Protein AF-A0A068N6S7-F1 (afdb_monomer_lite)

Radius of gyration: 17.34 Å; chains: 1; bounding box: 38×22×46 Å

Foldseek 3Di:
DDPVVCCVPPVPVVVVQQVVCVVVVPVVSHPVVVVVVVVVVVVVVVVVVVVVVVVVVVVVVVD

pLDDT: mean 73.39, std 9.76, range [44.78, 86.0]

Sequence (63 aa):
MEHSGLYEQDFYAWTQSQAKALNNQQPSLLDWQHLKEEIEALGRQQYRELVSRLAVLLGHLLK

Structure (mmCIF, N/CA/C/O backbone):
data_AF-A0A068N6S7-F1
#
_entry.id   AF-A0A068N6S7-F1
#
loop_
_atom_site.group_PDB
_atom_site.id
_atom_site.type_symbol
_atom_site.label_atom_id
_atom_site.label_alt_id
_atom_site.label_comp_id
_atom_site.label_asym_id
_atom_site.label_entity_id
_atom_site.label_seq_id
_atom_site.pdbx_PDB_ins_code
_atom_site.Cartn_x
_atom_site.Cartn_y
_atom_site.Cartn_z
_atom_site.occupancy
_atom_site.B_iso_or_equiv
_atom_site.auth_seq_id
_atom_site.auth_comp_id
_atom_site.auth_asym_id
_atom_site.auth_atom_id
_atom_site.pdbx_PDB_model_num
ATOM 1 N N . MET A 1 1 ? -14.263 -14.675 10.530 1.00 44.78 1 MET A N 1
ATOM 2 C CA . MET A 1 1 ? -14.615 -15.167 9.185 1.00 44.78 1 MET A CA 1
ATOM 3 C C . MET A 1 1 ? -15.298 -14.018 8.465 1.00 44.78 1 MET A C 1
ATOM 5 O O . MET A 1 1 ? -16.119 -13.368 9.096 1.00 44.78 1 MET A O 1
ATOM 9 N N . GLU A 1 2 ? -14.893 -13.778 7.215 1.00 46.69 2 GLU A N 1
ATOM 10 C CA . GLU A 1 2 ? -15.514 -12.887 6.214 1.00 46.69 2 GLU A CA 1
ATOM 11 C C . GLU A 1 2 ? -15.309 -11.362 6.347 1.00 46.69 2 GLU A C 1
ATOM 13 O O . GLU A 1 2 ? -16.249 -10.608 6.566 1.00 46.69 2 GLU A O 1
ATOM 18 N N . HIS A 1 3 ? -14.085 -10.881 6.093 1.00 49.88 3 HIS A N 1
ATOM 19 C CA . HIS A 1 3 ? -13.878 -9.526 5.536 1.00 49.88 3 HIS A CA 1
ATOM 20 C C . HIS A 1 3 ? -13.454 -9.537 4.052 1.00 49.88 3 HIS A C 1
ATOM 22 O O . HIS A 1 3 ? -13.365 -8.478 3.432 1.00 49.88 3 HIS A O 1
ATOM 28 N N . SER A 1 4 ? -13.292 -10.723 3.450 1.00 55.69 4 SER A N 1
ATOM 29 C CA . SER A 1 4 ? -12.852 -10.909 2.058 1.00 55.69 4 SER A CA 1
ATOM 30 C C . SER A 1 4 ? -13.794 -10.282 1.020 1.00 55.69 4 SER A C 1
ATOM 32 O O . SER A 1 4 ? -13.335 -9.808 -0.012 1.00 55.69 4 SER A O 1
ATOM 34 N N . GLY A 1 5 ? -15.099 -10.191 1.307 1.00 59.41 5 GLY A N 1
ATOM 35 C CA . GLY A 1 5 ? -16.079 -9.664 0.350 1.00 59.41 5 GLY A CA 1
ATOM 36 C C . GLY A 1 5 ? -15.907 -8.176 0.019 1.00 59.41 5 GLY A C 1
ATOM 37 O O . GLY A 1 5 ? -16.134 -7.782 -1.120 1.00 59.41 5 GLY A O 1
ATOM 38 N N . LEU A 1 6 ? -15.465 -7.348 0.976 1.00 60.09 6 LEU A N 1
ATOM 39 C CA . LEU A 1 6 ? -15.223 -5.916 0.736 1.00 60.09 6 LEU A CA 1
ATOM 40 C C . LEU A 1 6 ? -13.928 -5.672 -0.045 1.00 60.09 6 LEU A C 1
ATOM 42 O O . LEU A 1 6 ? -13.894 -4.760 -0.860 1.00 60.09 6 LEU A O 1
ATOM 46 N N . TYR A 1 7 ? -12.890 -6.485 0.169 1.00 57.84 7 TYR A N 1
ATOM 47 C CA . TYR A 1 7 ? -11.650 -6.407 -0.611 1.00 57.84 7 TYR A CA 1
ATOM 48 C C . TYR A 1 7 ? -11.901 -6.753 -2.088 1.00 57.84 7 TYR A C 1
ATOM 50 O O . TYR A 1 7 ? -11.445 -6.035 -2.976 1.00 57.84 7 TYR A O 1
ATOM 58 N N . GLU A 1 8 ? -12.687 -7.802 -2.350 1.00 60.19 8 GLU A N 1
ATOM 59 C CA . GLU A 1 8 ? -12.994 -8.259 -3.712 1.00 60.19 8 GLU A CA 1
ATOM 60 C C . GLU A 1 8 ? -14.031 -7.386 -4.444 1.00 60.19 8 GLU A C 1
ATOM 62 O O . GLU A 1 8 ? -13.965 -7.271 -5.667 1.00 60.19 8 GLU A O 1
ATOM 67 N N . GLN A 1 9 ? -14.981 -6.762 -3.731 1.00 67.75 9 GLN A N 1
ATOM 68 C CA . GLN A 1 9 ? -16.026 -5.923 -4.346 1.00 67.75 9 GLN A CA 1
ATOM 69 C C . GLN A 1 9 ? -15.687 -4.432 -4.394 1.00 67.75 9 GLN A C 1
ATOM 71 O O . GLN A 1 9 ? -16.082 -3.758 -5.344 1.00 67.75 9 GLN A O 1
ATOM 76 N N . ASP A 1 10 ? -14.991 -3.901 -3.386 1.00 77.50 10 ASP A N 1
ATOM 77 C CA . ASP A 1 10 ? -14.665 -2.477 -3.299 1.00 77.50 10 ASP A CA 1
ATOM 78 C C . ASP A 1 10 ? -13.354 -2.246 -2.532 1.00 77.50 10 ASP A C 1
ATOM 80 O O . ASP A 1 10 ? -13.312 -1.844 -1.362 1.00 77.50 10 ASP A O 1
ATOM 84 N N . PHE A 1 11 ? -12.250 -2.472 -3.243 1.00 73.50 11 PHE A N 1
ATOM 85 C CA . PHE A 1 11 ? -10.893 -2.237 -2.756 1.00 73.50 11 PHE A CA 1
ATOM 86 C C . PHE A 1 11 ? -10.687 -0.809 -2.213 1.00 73.50 11 PHE A C 1
ATOM 88 O O . PHE A 1 11 ? -9.969 -0.602 -1.230 1.00 73.50 11 PHE A O 1
ATOM 95 N N . TYR A 1 12 ? -11.338 0.199 -2.808 1.00 73.50 12 TYR A N 1
ATOM 96 C CA . TYR A 1 12 ? -11.218 1.582 -2.347 1.00 73.50 12 TYR A CA 1
ATOM 97 C C . TYR A 1 12 ? -11.907 1.785 -0.991 1.00 73.50 12 TYR A C 1
ATOM 99 O O . TYR A 1 12 ? -11.318 2.355 -0.071 1.00 73.50 12 TYR A O 1
ATOM 107 N N . ALA A 1 13 ? -13.123 1.269 -0.812 1.00 80.69 13 ALA A N 1
ATOM 108 C CA . ALA A 1 13 ? -13.788 1.306 0.488 1.00 80.69 13 ALA A CA 1
ATOM 109 C C . ALA A 1 13 ? -13.013 0.505 1.550 1.00 80.69 13 ALA A C 1
ATOM 111 O O . ALA A 1 13 ? -12.874 0.962 2.692 1.00 80.69 13 ALA A O 1
ATOM 112 N N . TRP A 1 14 ? -12.454 -0.650 1.170 1.00 86.00 14 TRP A N 1
ATOM 113 C CA . TRP A 1 14 ? -11.615 -1.462 2.050 1.00 86.00 14 TRP A CA 1
ATOM 114 C C . TRP A 1 14 ? -10.374 -0.685 2.514 1.00 86.00 14 TRP A C 1
ATOM 116 O O . TRP A 1 14 ? -10.197 -0.512 3.722 1.00 86.00 14 TRP A O 1
ATOM 126 N N . THR A 1 15 ? -9.575 -0.114 1.606 1.00 80.25 15 THR A N 1
ATOM 127 C CA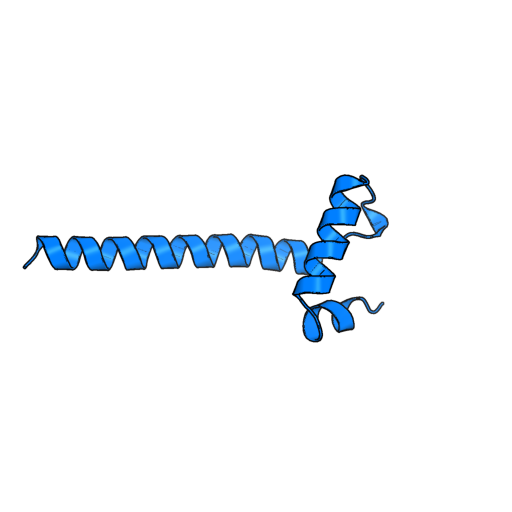 . THR A 1 15 ? -8.374 0.671 1.970 1.00 80.25 15 THR A CA 1
ATOM 128 C C . THR A 1 15 ? -8.702 1.846 2.895 1.00 80.25 15 THR A C 1
ATOM 130 O O . THR A 1 15 ? -8.016 2.056 3.898 1.00 80.25 15 THR A O 1
ATOM 133 N N . GLN A 1 16 ? -9.802 2.560 2.641 1.00 83.69 16 GLN A N 1
ATOM 134 C CA . GLN A 1 16 ? -10.259 3.658 3.498 1.00 83.69 16 GLN A CA 1
ATOM 135 C C . GLN A 1 16 ? -10.676 3.181 4.899 1.00 83.69 16 GLN A C 1
ATOM 137 O O . GLN A 1 16 ? -10.429 3.874 5.892 1.00 83.69 16 GLN A O 1
ATOM 142 N N . SER A 1 17 ? -11.290 1.999 5.010 1.00 85.00 17 SER A N 1
ATOM 143 C CA . SER A 1 17 ? -11.644 1.399 6.304 1.00 85.00 17 SER A CA 1
ATOM 144 C C . SER A 1 17 ? -10.403 1.002 7.112 1.00 85.00 17 SER A C 1
ATOM 146 O O . SER A 1 17 ? -10.319 1.319 8.301 1.00 85.00 17 SER A O 1
ATOM 148 N N . GLN A 1 18 ? -9.400 0.413 6.453 1.00 81.69 18 GLN A N 1
ATOM 149 C CA . GLN A 1 18 ? -8.139 0.014 7.078 1.00 81.69 18 GLN A CA 1
ATOM 150 C C . GLN A 1 18 ? -7.319 1.238 7.510 1.00 81.69 18 GLN A C 1
ATOM 152 O O . GLN A 1 18 ? -6.782 1.268 8.616 1.00 81.69 18 GLN A O 1
ATOM 157 N N . ALA A 1 19 ? -7.304 2.304 6.703 1.00 81.19 19 ALA A N 1
ATOM 158 C CA . ALA A 1 19 ? -6.666 3.571 7.062 1.00 81.19 19 ALA A CA 1
ATOM 159 C C . ALA A 1 19 ? -7.309 4.216 8.304 1.00 81.19 19 ALA A C 1
ATOM 161 O O . ALA A 1 19 ? -6.606 4.715 9.186 1.00 81.19 19 ALA A O 1
ATOM 162 N N . LYS A 1 20 ? -8.644 4.164 8.423 1.00 83.06 20 LYS A N 1
ATOM 163 C CA . LYS A 1 20 ? -9.352 4.627 9.628 1.00 83.06 20 LYS A CA 1
ATOM 164 C C . LYS A 1 20 ? -9.020 3.775 10.854 1.00 83.06 20 LYS A C 1
ATOM 166 O O . LYS A 1 20 ? -8.809 4.335 11.927 1.00 83.06 20 LYS A O 1
ATOM 171 N N . ALA A 1 21 ? -8.948 2.452 10.707 1.00 81.81 21 ALA A N 1
ATOM 172 C CA . ALA A 1 21 ? -8.571 1.551 11.795 1.00 81.81 21 ALA A CA 1
ATOM 173 C C . ALA A 1 21 ? -7.131 1.801 12.285 1.00 81.81 21 ALA A C 1
ATOM 175 O O . ALA A 1 21 ? -6.900 1.833 13.495 1.00 81.81 21 ALA A O 1
ATOM 176 N N . LEU A 1 22 ? -6.190 2.071 11.369 1.00 7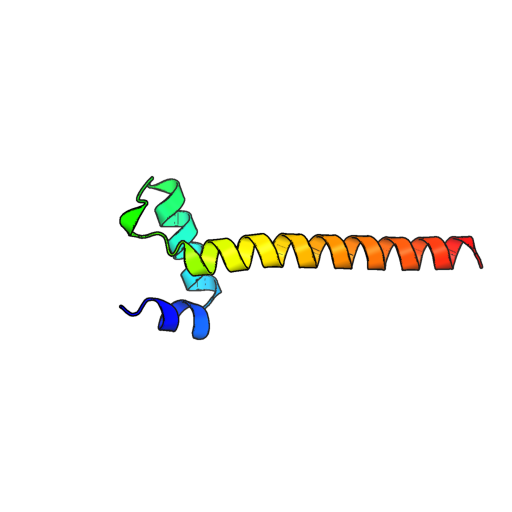7.12 22 LEU A N 1
ATOM 177 C CA . LEU A 1 22 ? -4.819 2.479 11.699 1.00 77.12 22 LEU A CA 1
ATOM 178 C C . LEU A 1 22 ? -4.785 3.807 12.465 1.00 77.12 22 LEU A C 1
ATOM 180 O O . LEU A 1 22 ? -4.153 3.890 13.516 1.00 77.12 22 LEU A O 1
ATOM 184 N N . ASN A 1 23 ? -5.495 4.828 11.975 1.00 77.00 23 ASN A N 1
ATOM 185 C CA . ASN A 1 23 ? -5.529 6.146 12.613 1.00 77.00 23 ASN A CA 1
ATOM 186 C C . ASN A 1 23 ? -6.130 6.092 14.028 1.00 77.00 23 ASN A C 1
ATOM 188 O O . ASN A 1 23 ? -5.658 6.757 14.945 1.00 77.00 23 ASN A O 1
ATOM 192 N N . ASN A 1 24 ? -7.141 5.244 14.219 1.00 81.69 24 ASN A N 1
ATOM 193 C CA . ASN A 1 24 ? -7.795 5.048 15.509 1.00 81.69 24 ASN A CA 1
ATOM 194 C C . ASN A 1 24 ? -7.068 4.043 16.420 1.00 81.69 24 ASN A C 1
ATOM 196 O O . ASN A 1 24 ? -7.582 3.742 17.495 1.00 81.69 24 ASN A O 1
ATOM 200 N N . GLN A 1 25 ? -5.908 3.515 16.002 1.00 77.06 25 GLN A N 1
ATOM 201 C CA . GLN A 1 25 ? -5.114 2.524 16.738 1.00 77.06 25 GLN A CA 1
ATOM 202 C C . GLN A 1 25 ? -5.931 1.287 17.159 1.00 77.06 25 GLN A C 1
ATOM 204 O O . GLN A 1 25 ? -5.811 0.799 18.281 1.00 77.06 25 GLN A O 1
ATOM 209 N N . GLN A 1 26 ? -6.777 0.775 16.256 1.00 77.94 26 GLN A N 1
ATOM 210 C CA . GLN A 1 26 ? -7.648 -0.384 16.493 1.00 77.94 26 GLN A CA 1
ATOM 211 C C . GLN A 1 26 ? -7.133 -1.628 15.747 1.00 77.94 26 GLN A C 1
ATOM 213 O O . GLN A 1 26 ? -7.630 -1.953 14.667 1.00 77.94 26 GLN A O 1
ATOM 218 N N . PRO A 1 27 ? -6.153 -2.365 16.305 1.00 71.56 27 PRO A N 1
ATOM 219 C CA . PRO A 1 27 ? -5.513 -3.495 15.629 1.00 71.56 27 PRO A CA 1
ATOM 220 C C . PRO A 1 27 ? -6.431 -4.707 15.426 1.00 71.56 27 PRO A C 1
ATOM 222 O O . PRO A 1 27 ? -6.120 -5.572 14.612 1.00 71.56 27 PRO A O 1
ATOM 225 N N . SER A 1 28 ? -7.557 -4.777 16.142 1.00 79.56 28 SER A N 1
ATOM 226 C CA . SER A 1 28 ? -8.569 -5.832 16.006 1.00 79.56 28 SER A CA 1
ATOM 227 C C . SER A 1 28 ? -9.406 -5.724 14.729 1.00 79.56 28 SER A C 1
ATOM 229 O O . SER A 1 28 ? -10.017 -6.711 14.331 1.00 79.56 28 SER A O 1
ATOM 231 N N . LEU A 1 29 ? -9.446 -4.543 14.105 1.00 75.56 29 LEU A N 1
ATOM 232 C CA . LEU A 1 29 ? -10.175 -4.286 12.858 1.00 75.56 29 LEU A CA 1
ATOM 233 C C . LEU A 1 29 ? -9.266 -4.326 11.623 1.00 75.56 29 LEU A C 1
ATOM 235 O O . LEU A 1 29 ? -9.746 -4.142 10.503 1.00 75.56 29 LEU A O 1
ATOM 239 N N . LEU A 1 30 ? -7.961 -4.526 11.835 1.00 78.88 30 LEU A N 1
ATOM 240 C CA . LEU A 1 30 ? -6.994 -4.611 10.755 1.00 78.88 30 LEU A CA 1
ATOM 241 C C . LEU A 1 30 ? -6.996 -6.003 10.142 1.00 78.88 30 LEU A C 1
ATOM 243 O O . LEU A 1 30 ? -6.833 -7.015 10.827 1.00 78.88 30 LEU A O 1
ATOM 247 N N . ASP A 1 31 ? -7.123 -6.029 8.825 1.00 83.81 31 ASP A N 1
ATOM 248 C CA . ASP A 1 31 ? -6.961 -7.231 8.031 1.00 83.81 31 ASP A CA 1
ATOM 249 C C . ASP A 1 31 ? -5.481 -7.412 7.678 1.00 83.81 31 ASP A C 1
ATOM 251 O O . ASP A 1 31 ? -4.991 -6.993 6.628 1.00 83.81 31 ASP A O 1
ATOM 255 N N . TRP A 1 32 ? -4.744 -8.001 8.618 1.00 79.25 32 TRP A N 1
ATOM 256 C CA . TRP A 1 32 ? -3.293 -8.166 8.537 1.00 79.25 32 TRP A CA 1
AT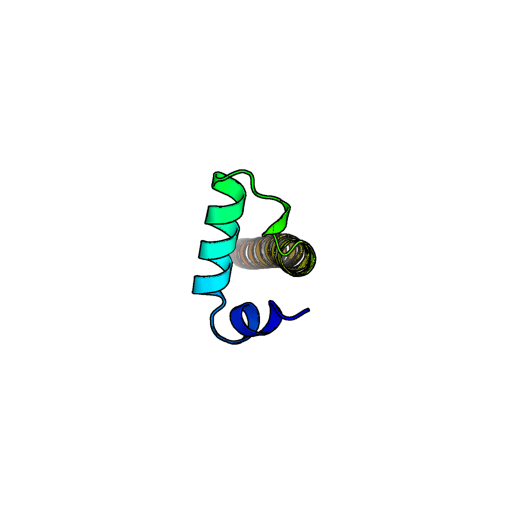OM 257 C C . TRP A 1 32 ? -2.826 -8.989 7.335 1.00 79.25 32 TRP A C 1
ATOM 259 O O . TRP A 1 32 ? -1.712 -8.774 6.856 1.00 79.25 32 TRP A O 1
ATOM 269 N N . GLN A 1 33 ? -3.648 -9.925 6.855 1.00 80.88 33 GLN A N 1
ATOM 270 C CA . GLN A 1 33 ? -3.292 -10.779 5.728 1.00 80.88 33 GLN A CA 1
ATOM 271 C C . GLN A 1 33 ? -3.297 -9.975 4.428 1.00 80.88 33 GLN A C 1
ATOM 273 O O . GLN A 1 33 ? -2.257 -9.873 3.776 1.00 80.88 33 GLN A O 1
ATOM 278 N N . HIS A 1 34 ? -4.418 -9.326 4.113 1.00 77.81 34 HIS A N 1
ATOM 279 C CA . HIS A 1 34 ? -4.515 -8.500 2.912 1.00 77.81 34 HIS A CA 1
ATOM 280 C C . HIS A 1 34 ? -3.592 -7.270 3.000 1.00 77.81 34 HIS A C 1
ATOM 282 O O . HIS A 1 34 ? -2.944 -6.922 2.020 1.00 77.81 34 HIS A O 1
ATOM 288 N N . LEU A 1 35 ? -3.414 -6.654 4.179 1.00 78.38 35 LEU A N 1
ATOM 289 C CA . LEU A 1 35 ? -2.454 -5.551 4.356 1.00 78.38 35 LEU A CA 1
ATOM 290 C C . LEU A 1 35 ? -1.011 -5.962 4.043 1.00 78.38 35 LEU A C 1
ATOM 292 O O . LEU A 1 35 ? 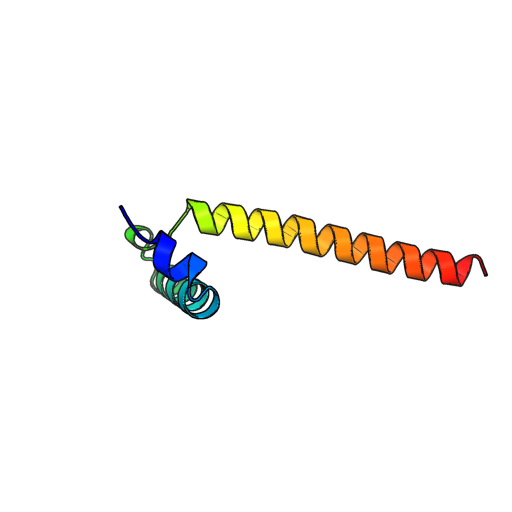-0.279 -5.201 3.409 1.00 78.38 35 LEU A O 1
ATOM 296 N N . LYS A 1 36 ? -0.585 -7.153 4.476 1.00 81.31 36 LYS A N 1
ATOM 297 C CA . LYS A 1 36 ? 0.745 -7.677 4.149 1.00 81.31 36 LYS A CA 1
ATOM 298 C C . LYS A 1 36 ? 0.889 -7.881 2.642 1.00 81.31 36 LYS A C 1
ATOM 300 O O . LYS A 1 36 ? 1.890 -7.455 2.069 1.00 81.31 36 LYS A O 1
ATOM 305 N N . GLU A 1 37 ? -0.098 -8.512 2.012 1.00 80.69 37 GLU A N 1
ATOM 306 C CA . GLU A 1 37 ? -0.096 -8.767 0.570 1.00 80.69 37 GLU A CA 1
ATOM 307 C C . GLU A 1 37 ? -0.020 -7.465 -0.236 1.00 80.69 37 GLU A C 1
ATOM 309 O O . GLU A 1 37 ? 0.805 -7.368 -1.146 1.00 80.69 37 GLU A O 1
ATOM 314 N N . GLU A 1 38 ? -0.782 -6.439 0.155 1.00 80.94 38 GLU A N 1
ATOM 315 C CA . GLU A 1 38 ? -0.761 -5.118 -0.478 1.00 80.94 38 GLU A CA 1
ATOM 316 C C . GLU A 1 38 ? 0.575 -4.392 -0.293 1.00 80.94 38 GLU A C 1
ATOM 318 O O . GLU A 1 38 ? 1.119 -3.843 -1.251 1.00 80.94 38 GLU A O 1
ATOM 323 N N . ILE A 1 39 ? 1.167 -4.419 0.906 1.00 77.19 39 ILE A N 1
ATOM 324 C CA . ILE A 1 39 ? 2.485 -3.808 1.153 1.00 77.19 39 ILE A CA 1
ATOM 325 C C . ILE A 1 39 ? 3.569 -4.499 0.314 1.00 77.19 39 ILE A C 1
ATOM 327 O O . ILE A 1 39 ? 4.413 -3.836 -0.299 1.00 77.19 39 ILE A O 1
ATOM 331 N N . GLU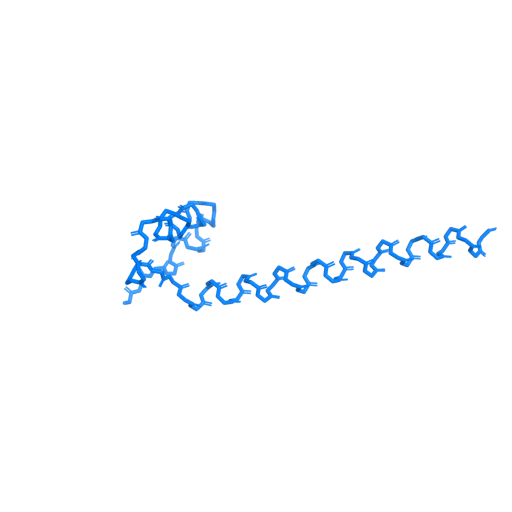 A 1 40 ? 3.543 -5.829 0.239 1.00 78.62 40 GLU A N 1
ATOM 332 C CA . GLU A 1 40 ? 4.473 -6.583 -0.598 1.00 78.62 40 GLU A CA 1
ATOM 333 C C . GLU A 1 40 ? 4.231 -6.340 -2.099 1.00 78.62 40 GLU A C 1
ATOM 335 O O . GLU A 1 40 ? 5.184 -6.252 -2.881 1.00 78.62 40 GLU A O 1
ATOM 340 N N . ALA A 1 41 ? 2.971 -6.213 -2.522 1.00 78.56 41 ALA A N 1
ATOM 341 C CA . ALA A 1 41 ? 2.599 -5.911 -3.900 1.00 78.56 41 ALA A CA 1
ATOM 342 C C . ALA A 1 41 ? 3.040 -4.501 -4.313 1.00 78.56 41 ALA A C 1
ATOM 344 O O . ALA A 1 41 ? 3.655 -4.353 -5.372 1.00 78.56 41 ALA A O 1
ATOM 345 N N . LEU A 1 42 ? 2.830 -3.497 -3.457 1.00 74.25 42 LEU A N 1
ATOM 346 C CA . LEU A 1 42 ? 3.301 -2.123 -3.647 1.00 74.25 42 LEU A CA 1
ATOM 347 C C . LEU A 1 42 ? 4.821 -2.073 -3.831 1.00 74.25 42 LEU A C 1
ATOM 349 O O . LEU A 1 42 ? 5.305 -1.436 -4.769 1.00 74.25 42 LEU A O 1
ATOM 353 N N . GLY A 1 43 ? 5.580 -2.794 -2.998 1.00 71.50 43 GLY A N 1
ATOM 354 C CA . GLY A 1 43 ? 7.037 -2.887 -3.128 1.00 71.50 43 GLY A CA 1
ATOM 355 C C . GLY A 1 43 ? 7.473 -3.495 -4.466 1.00 71.50 43 GLY A C 1
ATOM 356 O O . GLY A 1 43 ? 8.358 -2.966 -5.143 1.00 71.50 43 GLY A O 1
ATOM 357 N N . ARG A 1 44 ? 6.803 -4.570 -4.903 1.00 76.56 44 ARG A N 1
ATOM 358 C CA . ARG A 1 44 ? 7.063 -5.204 -6.207 1.00 76.56 44 ARG A CA 1
ATOM 359 C C . ARG A 1 44 ? 6.691 -4.297 -7.382 1.00 76.56 44 ARG A C 1
ATOM 361 O O . ARG A 1 44 ? 7.428 -4.268 -8.369 1.00 76.56 44 ARG A O 1
ATOM 368 N N . GLN A 1 45 ? 5.579 -3.567 -7.299 1.00 76.25 45 GLN A N 1
ATOM 369 C CA . GLN A 1 45 ? 5.126 -2.663 -8.358 1.00 76.25 45 GLN A CA 1
ATOM 370 C C . GLN A 1 45 ? 6.079 -1.476 -8.522 1.00 76.25 45 GLN A C 1
ATOM 372 O O . GLN A 1 45 ? 6.533 -1.228 -9.638 1.00 76.25 45 GLN A O 1
ATOM 377 N N . GLN A 1 46 ? 6.451 -0.802 -7.428 1.00 69.62 46 GLN A N 1
ATOM 378 C CA . GLN A 1 46 ? 7.396 0.319 -7.481 1.00 69.62 46 GLN A CA 1
ATOM 379 C C . GLN A 1 46 ? 8.765 -0.109 -8.020 1.00 69.62 46 GLN A C 1
ATOM 381 O O . GLN A 1 46 ? 9.351 0.592 -8.843 1.00 69.62 46 GLN A O 1
ATOM 386 N N . TYR A 1 47 ? 9.257 -1.286 -7.620 1.00 70.81 47 TYR A N 1
ATOM 387 C CA . TYR A 1 47 ? 10.509 -1.833 -8.144 1.00 70.81 47 TYR A CA 1
ATOM 388 C C . TYR A 1 47 ? 10.447 -2.084 -9.659 1.00 70.81 47 TYR A C 1
ATOM 390 O O . TYR A 1 47 ? 11.351 -1.687 -10.393 1.00 70.81 47 TYR A O 1
ATOM 398 N N . ARG A 1 48 ? 9.364 -2.699 -10.154 1.00 74.25 48 ARG A N 1
ATOM 399 C CA . ARG A 1 48 ? 9.170 -2.937 -11.595 1.00 74.25 48 ARG A CA 1
ATOM 400 C C . ARG A 1 48 ? 9.063 -1.637 -12.382 1.00 74.25 48 ARG A C 1
ATOM 402 O O . ARG A 1 48 ? 9.649 -1.528 -13.455 1.00 74.25 48 ARG A O 1
ATOM 409 N N . GLU A 1 49 ? 8.342 -0.655 -11.853 1.00 80.88 49 GLU A N 1
ATOM 410 C CA . GLU A 1 49 ? 8.182 0.645 -12.499 1.00 80.88 49 GLU A CA 1
ATOM 411 C C . GLU A 1 49 ? 9.511 1.411 -12.557 1.00 80.88 49 GLU A C 1
ATOM 413 O O . GLU A 1 49 ? 9.858 1.970 -13.597 1.00 80.88 49 GLU A O 1
ATOM 418 N N . LEU A 1 50 ? 10.309 1.357 -11.486 1.00 65.88 50 LEU A N 1
ATOM 419 C CA . LEU A 1 50 ? 11.663 1.908 -11.451 1.00 65.88 50 LEU A CA 1
ATOM 420 C C . LEU A 1 50 ? 12.566 1.253 -12.504 1.00 65.88 50 LEU A C 1
ATOM 422 O O . LEU A 1 50 ? 13.198 1.960 -13.286 1.00 65.88 50 LEU A O 1
ATOM 426 N N . VAL A 1 51 ? 12.596 -0.082 -12.570 1.00 73.50 51 VAL A N 1
ATOM 427 C CA . VAL A 1 51 ? 13.378 -0.824 -13.575 1.00 73.50 51 VAL A CA 1
ATOM 428 C C . VAL A 1 51 ? 12.918 -0.482 -14.993 1.00 73.50 51 VAL A C 1
ATOM 430 O O . VAL A 1 51 ? 13.753 -0.242 -15.860 1.00 73.50 51 VAL A O 1
ATOM 433 N N . SER A 1 52 ? 11.607 -0.393 -15.232 1.00 81.62 52 SER A N 1
ATOM 434 C CA . SER A 1 52 ? 11.056 -0.019 -16.539 1.00 81.62 52 SER A CA 1
ATOM 435 C C . SER A 1 52 ? 11.473 1.394 -16.948 1.00 81.62 52 SER A C 1
ATOM 437 O O . SER A 1 52 ? 11.888 1.608 -18.086 1.00 81.62 52 SER A O 1
ATOM 439 N N . ARG A 1 53 ? 11.395 2.367 -16.032 1.00 76.06 53 ARG A N 1
ATOM 440 C CA . ARG A 1 53 ? 11.823 3.749 -16.294 1.00 76.06 53 ARG A CA 1
ATOM 441 C C . ARG A 1 53 ? 13.331 3.826 -16.541 1.00 76.06 53 ARG A C 1
ATOM 443 O O . ARG A 1 53 ? 13.756 4.507 -17.469 1.00 76.06 53 ARG A O 1
ATOM 450 N N . LEU A 1 54 ? 14.132 3.088 -15.770 1.00 63.66 54 LEU A N 1
ATOM 451 C CA . LEU A 1 54 ? 15.579 2.992 -15.975 1.00 63.66 54 LEU A CA 1
ATOM 452 C C . LEU A 1 54 ? 15.928 2.354 -17.325 1.00 63.66 54 LEU A C 1
ATOM 454 O O . LEU A 1 54 ? 16.803 2.862 -18.017 1.00 63.66 54 LEU A O 1
ATOM 458 N N . ALA A 1 55 ? 15.227 1.298 -17.739 1.00 78.75 55 ALA A N 1
ATOM 459 C CA . ALA A 1 55 ? 15.429 0.662 -19.040 1.00 78.75 55 ALA A CA 1
ATOM 460 C C . ALA A 1 55 ? 15.121 1.617 -20.205 1.00 78.75 55 ALA A C 1
ATOM 462 O O . ALA A 1 55 ? 15.881 1.675 -21.169 1.00 78.75 55 ALA A O 1
ATOM 463 N N . VAL A 1 56 ? 14.047 2.407 -20.096 1.00 84.31 56 VAL A N 1
ATOM 464 C CA . VAL A 1 56 ? 13.702 3.442 -21.084 1.00 84.31 56 VAL A CA 1
ATOM 465 C C . VAL A 1 56 ? 14.787 4.519 -21.150 1.00 84.31 56 VAL A C 1
ATOM 467 O O . VAL A 1 56 ? 15.250 4.850 -22.239 1.00 84.31 56 VAL A O 1
AT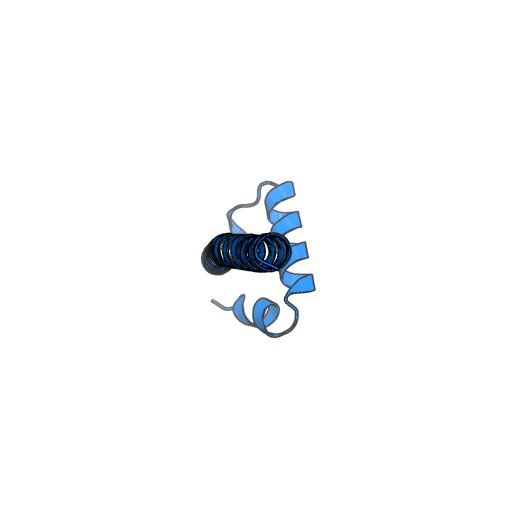OM 470 N N . LEU A 1 57 ? 15.252 5.024 -20.003 1.00 67.31 57 LEU A N 1
ATOM 471 C CA . LEU A 1 57 ? 16.332 6.016 -19.950 1.00 67.31 57 LEU A CA 1
ATOM 472 C C . LEU A 1 57 ? 17.642 5.482 -20.545 1.00 67.31 57 LEU A C 1
ATOM 474 O O . LEU A 1 57 ? 18.266 6.166 -21.353 1.00 67.31 57 LEU A O 1
ATOM 478 N N . LEU A 1 58 ? 18.035 4.251 -20.207 1.00 68.38 58 LEU A N 1
ATOM 479 C CA . LEU A 1 58 ? 19.207 3.596 -20.795 1.00 68.38 58 LEU A CA 1
ATOM 480 C C . LEU A 1 58 ? 19.055 3.401 -22.309 1.00 68.38 58 LEU A C 1
ATOM 482 O O . LEU A 1 58 ? 20.007 3.629 -23.051 1.00 68.38 58 LEU A O 1
ATOM 486 N N . GLY A 1 59 ? 17.857 3.049 -22.782 1.00 74.88 59 GLY A N 1
ATOM 487 C CA . GLY A 1 59 ? 17.551 2.961 -24.209 1.00 74.88 59 GLY A CA 1
ATOM 488 C C . GLY A 1 59 ? 17.653 4.304 -24.942 1.00 74.88 59 GLY A C 1
ATOM 489 O O . GLY A 1 59 ? 18.062 4.329 -26.099 1.00 74.88 59 GLY A O 1
ATOM 490 N N . HIS A 1 60 ? 17.334 5.418 -24.277 1.00 74.75 60 HIS A N 1
ATOM 491 C CA . HIS A 1 60 ? 17.535 6.764 -24.827 1.00 74.75 60 HIS A CA 1
ATOM 492 C C . HIS A 1 60 ? 19.003 7.202 -24.840 1.00 74.75 60 HIS A C 1
ATOM 494 O O . HIS A 1 60 ? 19.381 7.961 -25.721 1.00 74.75 60 HIS A O 1
ATOM 500 N N . LEU A 1 61 ? 19.821 6.742 -23.892 1.00 56.38 61 LEU A N 1
ATOM 501 C CA . LEU A 1 61 ? 21.255 7.055 -23.832 1.00 56.38 61 LEU A CA 1
ATOM 502 C C . LEU A 1 61 ? 22.108 6.236 -24.812 1.00 56.38 61 LEU A C 1
ATOM 504 O O . LEU A 1 61 ? 23.203 6.660 -25.168 1.00 56.38 61 LEU A O 1
ATOM 508 N N . LEU A 1 62 ? 21.632 5.057 -25.215 1.00 66.50 62 LEU A N 1
ATOM 509 C CA . LEU A 1 62 ? 22.308 4.161 -26.163 1.00 66.50 62 LEU A CA 1
ATOM 510 C C . LEU A 1 62 ? 21.931 4.419 -27.632 1.00 66.50 62 LEU A C 1
ATOM 512 O O . LEU A 1 62 ? 22.408 3.702 -28.513 1.00 66.50 62 LEU A O 1
ATOM 516 N N . LYS A 1 63 ? 21.069 5.404 -27.894 1.00 53.16 63 LYS A N 1
ATOM 517 C CA . LYS A 1 63 ? 20.597 5.795 -29.223 1.00 53.16 63 LYS A CA 1
ATOM 518 C C . LYS A 1 63 ? 21.156 7.157 -29.608 1.00 53.16 63 LYS A C 1
ATOM 520 O O . LYS A 1 63 ? 21.496 7.306 -30.800 1.00 53.16 63 LYS A O 1
#

Secondary structure (DSSP, 8-state):
---HHHHHH-HHHHHHHHHHHHHTT-GGG--HHHHHHHHHHHHHHHHHHHHHHHHHHHHHH--